Protein AF-A0A6B0WCU2-F1 (afdb_monomer)

Foldseek 3Di:
DDDDDDDDDDDDDDDDDDDDDPDPDDPPDPPPDDPDQQDPDQVQLVVQVLVLVVPQPQWADWDDDPQKTWTWHDPVVRDIKIKIKGFPDWDWDQADDPPGWIKIKTFIWIDINNHTWDWDQDPVGIDIPPDVSCVVSLHDRTMWMWTQDPVVSHTHTD

Secondary structure (DSSP, 8-state):
--------------------------------SPPPPPPSSHHHHHHHHHHHHHTSTT-EEEEEETTEEEEEEE-SSS-EEEEEEEEEEEEEEEPSSTTPPEEEEEEEEEEETTEEPPEEEETTEEEE---HHHHHTT--SSEEEEEEETTTTEEEE-

Mean predicted aligned error: 12.27 Å

Structure (mmCIF, N/CA/C/O backbone):
data_AF-A0A6B0WCU2-F1
#
_entry.id   AF-A0A6B0WCU2-F1
#
loop_
_atom_site.group_PDB
_atom_site.id
_atom_site.type_symbol
_atom_site.label_atom_id
_atom_site.label_alt_id
_atom_site.label_comp_id
_atom_site.label_asym_id
_atom_site.label_entity_id
_atom_site.label_seq_id
_atom_site.pdbx_PDB_ins_code
_atom_site.Cartn_x
_atom_site.Cartn_y
_atom_site.Cartn_z
_atom_site.occupancy
_atom_site.B_iso_or_equiv
_atom_site.auth_seq_id
_atom_site.auth_comp_id
_atom_site.auth_asym_id
_atom_site.auth_atom_id
_atom_site.pdbx_PDB_model_num
ATOM 1 N N . MET A 1 1 ? -25.484 -73.727 -17.389 1.00 44.22 1 MET A N 1
ATOM 2 C CA . MET A 1 1 ? -24.916 -75.083 -17.555 1.00 44.22 1 MET A CA 1
ATOM 3 C C . MET A 1 1 ? -24.835 -75.372 -19.043 1.00 44.22 1 MET A C 1
ATOM 5 O O . MET A 1 1 ? -25.876 -75.302 -19.674 1.00 44.22 1 MET A O 1
ATOM 9 N N . THR A 1 2 ? -23.629 -75.562 -19.588 1.00 40.97 2 THR A N 1
ATOM 10 C CA . THR A 1 2 ? -23.251 -76.575 -20.602 1.00 40.97 2 THR A CA 1
ATOM 11 C C . THR A 1 2 ? -21.871 -76.219 -21.156 1.00 40.97 2 THR A C 1
ATOM 13 O O . THR A 1 2 ? -21.586 -75.078 -21.507 1.00 40.97 2 THR A O 1
ATOM 16 N N . ARG A 1 3 ? -21.000 -77.222 -21.117 1.00 38.62 3 ARG A N 1
ATOM 17 C CA . ARG A 1 3 ? -19.581 -77.230 -21.463 1.00 38.62 3 ARG A CA 1
ATOM 18 C C . ARG A 1 3 ? -19.403 -77.746 -22.900 1.00 38.62 3 ARG A C 1
ATOM 20 O O . ARG A 1 3 ? -20.090 -78.693 -23.248 1.00 38.62 3 ARG A O 1
ATOM 27 N N . ILE A 1 4 ? -18.384 -77.203 -23.583 1.00 42.41 4 ILE A N 1
ATOM 28 C CA . ILE A 1 4 ? -17.425 -77.866 -24.503 1.00 42.41 4 ILE A CA 1
ATOM 29 C C . ILE A 1 4 ? -17.984 -78.431 -25.833 1.00 42.41 4 ILE A C 1
ATOM 31 O O . ILE A 1 4 ? -18.955 -79.171 -25.834 1.00 42.41 4 ILE A O 1
ATOM 35 N N . VAL A 1 5 ? -17.341 -78.093 -26.966 1.00 41.31 5 VAL A N 1
ATOM 36 C CA . VAL A 1 5 ? -16.533 -78.976 -27.856 1.00 41.31 5 VAL A CA 1
ATOM 37 C C . VAL A 1 5 ? -16.062 -78.164 -29.086 1.00 41.31 5 VAL A C 1
ATOM 39 O O . VAL A 1 5 ? -16.855 -77.721 -29.906 1.00 41.31 5 VAL A O 1
ATOM 42 N N . GLU A 1 6 ? -14.748 -77.926 -29.134 1.00 44.12 6 GLU A N 1
ATOM 43 C CA . GLU A 1 6 ? -13.808 -78.142 -30.254 1.00 44.12 6 GLU A CA 1
ATOM 44 C C . GLU A 1 6 ? -14.312 -78.193 -31.718 1.00 44.12 6 GLU A C 1
ATOM 46 O O . GLU A 1 6 ? -15.105 -79.056 -32.079 1.00 44.12 6 GLU A O 1
ATOM 51 N N . ALA A 1 7 ? -13.693 -77.399 -32.606 1.00 40.75 7 ALA A N 1
ATOM 52 C CA . ALA A 1 7 ? -13.349 -77.849 -33.963 1.00 40.75 7 ALA A CA 1
ATOM 53 C C . ALA A 1 7 ? -12.261 -76.970 -34.607 1.00 40.75 7 ALA A C 1
ATOM 55 O O . ALA A 1 7 ? -12.450 -75.807 -34.957 1.00 40.75 7 ALA A O 1
ATOM 56 N N . SER A 1 8 ? -11.107 -77.592 -34.779 1.00 45.59 8 SER A N 1
ATOM 57 C CA . SER A 1 8 ? -9.893 -77.151 -35.455 1.00 45.59 8 SER A CA 1
ATOM 58 C C . SER A 1 8 ? -10.098 -76.909 -36.958 1.00 45.59 8 SER A C 1
ATOM 60 O O . SER A 1 8 ? -10.630 -77.784 -37.638 1.00 45.59 8 SER A O 1
ATOM 62 N N . ARG A 1 9 ? -9.507 -75.850 -37.537 1.00 45.53 9 ARG A N 1
ATOM 63 C CA . ARG A 1 9 ? -8.703 -76.024 -38.766 1.00 45.53 9 ARG A CA 1
ATOM 64 C C . ARG A 1 9 ? -7.768 -74.861 -39.088 1.00 45.53 9 ARG A C 1
ATOM 66 O O . ARG A 1 9 ? -8.163 -73.759 -39.440 1.00 45.53 9 ARG A O 1
ATOM 73 N N . SER A 1 10 ? -6.497 -75.228 -39.029 1.00 45.50 10 SER A N 1
ATOM 74 C CA . SER A 1 10 ? -5.313 -74.575 -39.563 1.00 45.50 10 SER A CA 1
ATOM 75 C C . SER A 1 10 ? -5.453 -74.160 -41.034 1.00 45.50 10 SER A C 1
ATOM 77 O O . SER A 1 10 ? -5.768 -75.003 -41.875 1.00 45.50 10 SER A O 1
ATOM 79 N N . ARG A 1 11 ? -5.115 -72.901 -41.344 1.00 48.03 11 ARG A N 1
ATOM 80 C CA . ARG A 1 11 ? -4.349 -72.509 -42.541 1.00 48.03 11 ARG A CA 1
ATOM 81 C C . ARG A 1 11 ? -3.436 -71.340 -42.170 1.00 48.03 11 ARG A C 1
ATOM 83 O O . ARG A 1 11 ? -3.874 -70.201 -42.087 1.00 48.03 11 ARG A O 1
ATOM 90 N N . ARG A 1 12 ? -2.161 -71.642 -41.924 1.00 49.09 12 ARG A N 1
ATOM 91 C CA . ARG A 1 12 ? -1.073 -70.668 -42.074 1.00 49.09 12 ARG A CA 1
ATOM 92 C C . ARG A 1 12 ? -0.790 -70.537 -43.562 1.00 49.09 12 ARG A C 1
ATOM 94 O O . ARG A 1 12 ? -0.571 -71.578 -44.172 1.00 49.09 12 ARG A O 1
ATOM 101 N N . LEU A 1 13 ? -0.733 -69.325 -44.108 1.00 45.94 13 LEU A N 1
ATOM 102 C CA . LEU A 1 13 ? 0.189 -68.988 -45.199 1.00 45.94 13 LEU A CA 1
ATOM 103 C C . LEU A 1 13 ? 0.107 -67.499 -45.545 1.00 45.94 13 LEU A C 1
ATOM 105 O O . LEU A 1 13 ? -0.863 -67.083 -46.164 1.00 45.94 13 LEU A O 1
ATOM 109 N N . GLY A 1 14 ? 1.172 -66.782 -45.168 1.00 37.09 14 GLY A N 1
ATOM 110 C CA . GLY A 1 14 ? 1.613 -65.507 -45.744 1.00 37.09 14 GLY A CA 1
ATOM 111 C C . GLY A 1 14 ? 0.669 -64.318 -45.554 1.00 37.09 14 GLY A C 1
ATOM 112 O O . GLY A 1 14 ? -0.521 -64.456 -45.342 1.00 37.09 14 GLY A O 1
ATOM 113 N N . ASP A 1 15 ? 1.102 -63.080 -45.604 1.00 43.34 15 ASP A N 1
ATOM 114 C CA . ASP A 1 15 ? 2.416 -62.487 -45.735 1.00 43.34 15 ASP A CA 1
ATOM 115 C C . ASP A 1 15 ? 2.166 -61.020 -45.343 1.00 43.34 15 ASP A C 1
ATOM 117 O O . ASP A 1 15 ? 1.108 -60.474 -45.655 1.00 43.34 15 ASP A O 1
ATOM 121 N N . LEU A 1 16 ? 3.081 -60.443 -44.570 1.00 49.78 16 LEU A N 1
ATOM 122 C CA . LEU A 1 16 ? 3.367 -59.008 -44.487 1.00 49.78 16 LEU A CA 1
ATOM 123 C C . LEU A 1 16 ? 2.239 -57.997 -44.804 1.00 49.78 16 LEU A C 1
ATOM 125 O O . LEU A 1 16 ? 2.009 -57.638 -45.953 1.00 49.78 16 LEU A O 1
ATOM 129 N N . LEU A 1 17 ? 1.718 -57.345 -43.759 1.00 47.69 17 LEU A N 1
ATOM 130 C CA . LEU A 1 17 ? 1.561 -55.888 -43.803 1.00 47.69 17 LEU A CA 1
ATOM 131 C C . LEU A 1 17 ? 1.674 -55.299 -42.390 1.00 47.69 17 LEU A C 1
ATOM 133 O O . LEU A 1 17 ? 0.740 -55.324 -41.593 1.00 47.69 17 LEU A O 1
ATOM 137 N N . HIS A 1 18 ? 2.861 -54.780 -42.080 1.00 45.44 18 HIS A N 1
ATOM 138 C CA . HIS A 1 18 ? 3.000 -53.717 -41.093 1.00 45.44 18 HIS A CA 1
ATOM 139 C C . HIS A 1 18 ? 2.431 -52.450 -41.724 1.00 45.44 18 HIS A C 1
ATOM 141 O O . HIS A 1 18 ? 2.970 -52.010 -42.732 1.00 45.44 18 HIS A O 1
ATOM 147 N N . LEU A 1 19 ? 1.430 -51.817 -41.118 1.00 42.59 19 LEU A N 1
ATOM 148 C CA . LEU A 1 19 ? 1.343 -50.363 -41.182 1.00 42.59 19 LEU A CA 1
ATOM 149 C C . LEU A 1 19 ? 0.834 -49.843 -39.841 1.00 42.59 19 LEU A C 1
ATOM 151 O O . LEU A 1 19 ? -0.233 -50.217 -39.358 1.00 42.59 19 LEU A O 1
ATOM 155 N N . ALA A 1 20 ? 1.701 -49.053 -39.220 1.00 49.62 20 ALA A N 1
ATOM 156 C CA . ALA A 1 20 ? 1.589 -48.556 -37.869 1.00 49.62 20 ALA A CA 1
ATOM 157 C C . ALA A 1 20 ? 0.440 -47.554 -37.716 1.00 49.62 20 ALA A C 1
ATOM 159 O O . ALA A 1 20 ? 0.190 -46.705 -38.571 1.00 49.62 20 ALA A O 1
ATOM 160 N N . LEU A 1 21 ? -0.212 -47.657 -36.564 1.00 44.44 21 LEU A N 1
ATOM 161 C CA . LEU A 1 21 ? -1.138 -46.693 -35.999 1.00 44.44 21 LEU A CA 1
ATOM 162 C C . LEU A 1 21 ? -0.384 -45.372 -35.746 1.00 44.44 21 LEU A C 1
ATOM 164 O O . LEU A 1 21 ? 0.377 -45.272 -34.786 1.00 44.44 21 LEU A O 1
ATOM 168 N N . VAL A 1 22 ? -0.565 -44.359 -36.596 1.00 51.62 22 VAL A N 1
ATOM 169 C CA . VAL A 1 22 ? -0.061 -43.003 -36.316 1.00 51.62 22 VAL A CA 1
ATOM 170 C C . VAL A 1 22 ? -1.084 -42.299 -35.428 1.00 51.62 22 VAL A C 1
ATOM 172 O O . VAL A 1 22 ? -2.012 -41.649 -35.902 1.00 51.62 22 VAL A O 1
ATOM 175 N N . GLY A 1 23 ? -0.942 -42.491 -34.118 1.00 52.00 23 GLY A N 1
ATOM 176 C CA . GLY A 1 23 ? -1.608 -41.669 -33.115 1.00 52.00 23 GLY A CA 1
ATOM 177 C C . GLY A 1 23 ? -0.915 -40.312 -33.030 1.00 52.00 23 GLY A C 1
ATOM 178 O O . GLY A 1 23 ? 0.240 -40.232 -32.619 1.00 52.00 23 GLY A O 1
ATOM 179 N N . ALA A 1 24 ? -1.606 -39.244 -33.422 1.00 54.12 24 ALA A N 1
ATOM 180 C CA . ALA A 1 24 ? -1.169 -37.882 -33.150 1.00 54.12 24 ALA A CA 1
ATOM 181 C C . ALA A 1 24 ? -1.407 -37.574 -31.662 1.00 54.12 24 ALA A C 1
ATOM 183 O O . ALA A 1 24 ? -2.506 -37.201 -31.260 1.00 54.12 24 ALA A O 1
ATOM 184 N N . LEU A 1 25 ? -0.382 -37.774 -30.833 1.00 50.72 25 LEU A N 1
ATOM 185 C CA . LEU A 1 25 ? -0.331 -37.221 -29.483 1.00 50.72 25 LEU A CA 1
ATOM 186 C C . LEU A 1 25 ? 0.048 -35.742 -29.605 1.00 50.72 25 LEU A C 1
ATOM 188 O O . LEU A 1 25 ? 1.163 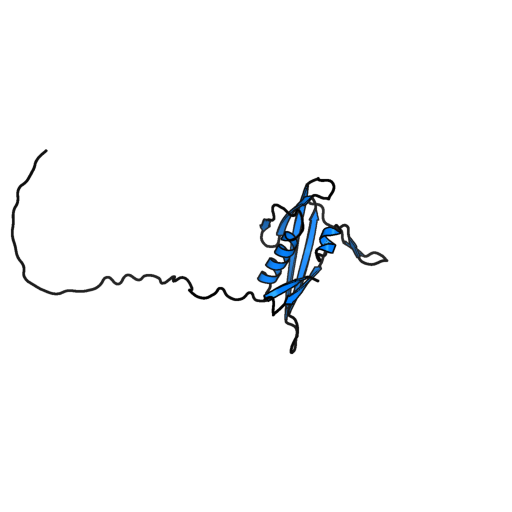-35.415 -30.008 1.00 50.72 25 LEU A O 1
ATOM 192 N N . ALA A 1 26 ? -0.889 -34.850 -29.285 1.00 56.22 26 ALA A N 1
ATOM 193 C CA . ALA A 1 26 ? -0.586 -33.445 -29.056 1.00 56.22 26 ALA A CA 1
ATOM 194 C C . ALA A 1 26 ? 0.405 -33.355 -27.885 1.00 56.22 26 ALA A C 1
ATOM 196 O O . ALA A 1 26 ? 0.078 -33.704 -26.751 1.00 56.22 26 ALA A O 1
ATOM 197 N N . ALA A 1 27 ? 1.635 -32.939 -28.175 1.00 52.19 27 ALA A N 1
ATOM 198 C CA . ALA A 1 27 ? 2.672 -32.724 -27.180 1.00 52.19 27 ALA A CA 1
ATOM 199 C C . ALA A 1 27 ? 2.393 -31.427 -26.401 1.00 52.19 27 ALA A C 1
ATOM 201 O O . ALA A 1 27 ? 2.994 -30.393 -26.665 1.00 52.19 27 ALA A O 1
ATOM 202 N N . CYS A 1 28 ? 1.494 -31.480 -25.418 1.00 53.66 28 CYS A N 1
ATOM 203 C CA . CYS A 1 28 ? 1.590 -30.611 -24.245 1.00 53.66 28 CYS A CA 1
ATOM 204 C C . CYS A 1 28 ? 2.567 -31.283 -23.275 1.00 53.66 28 CYS A C 1
ATOM 206 O O . CYS A 1 28 ? 2.162 -31.933 -22.314 1.00 53.66 28 CYS A O 1
ATOM 208 N N . GLY A 1 29 ? 3.860 -31.2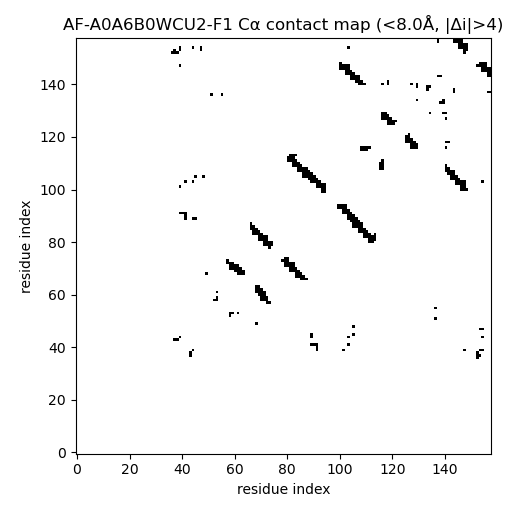25 -23.598 1.00 55.75 29 GLY A N 1
ATOM 209 C CA . GLY A 1 29 ? 4.897 -31.575 -22.634 1.00 55.75 29 GLY A CA 1
ATOM 210 C C . GLY A 1 29 ? 4.955 -30.496 -21.547 1.00 55.75 29 GLY A C 1
ATOM 211 O O . GLY A 1 29 ? 4.760 -29.323 -21.873 1.00 55.75 29 GLY A O 1
ATOM 212 N N . PRO A 1 30 ? 5.195 -30.852 -20.274 1.00 58.91 30 PRO A N 1
ATOM 213 C CA . PRO A 1 30 ? 5.532 -29.856 -19.267 1.00 58.91 30 PRO A CA 1
ATOM 214 C C . PRO A 1 30 ? 6.799 -29.124 -19.726 1.00 58.91 30 PRO A C 1
ATOM 216 O O . PRO A 1 30 ? 7.766 -29.757 -20.150 1.00 58.91 30 PRO A O 1
ATOM 219 N N . SER A 1 31 ? 6.780 -27.793 -19.700 1.00 61.97 31 SER A N 1
ATOM 220 C CA . SER A 1 31 ? 7.990 -26.996 -19.889 1.00 61.97 31 SER A CA 1
ATOM 221 C C . SER A 1 31 ? 8.946 -27.308 -18.734 1.00 61.97 31 SER A C 1
ATOM 223 O O . SER A 1 31 ? 8.800 -26.758 -17.651 1.00 61.97 31 SER A O 1
ATOM 225 N N . ASP A 1 32 ? 9.900 -28.213 -18.960 1.00 69.38 32 ASP A N 1
ATOM 226 C CA . ASP A 1 32 ? 10.935 -28.680 -18.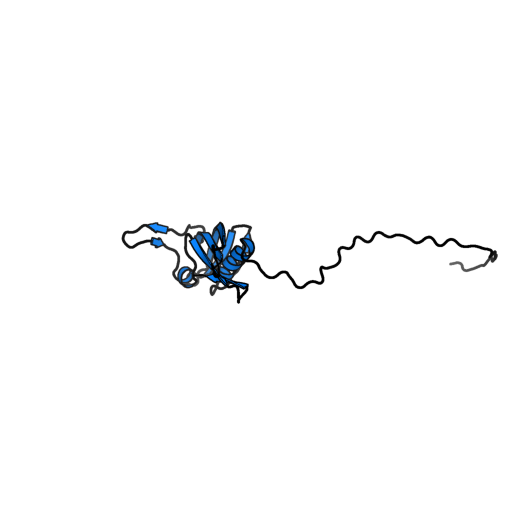014 1.00 69.38 32 ASP A CA 1
ATOM 227 C C . ASP A 1 32 ? 12.040 -27.617 -17.768 1.00 69.38 32 ASP A C 1
ATOM 229 O O . ASP A 1 32 ? 13.209 -27.927 -17.547 1.00 69.38 32 ASP A O 1
ATOM 233 N N . GLY A 1 33 ? 11.690 -26.333 -17.884 1.00 69.50 33 GLY A N 1
ATOM 234 C CA . GLY A 1 33 ? 12.580 -25.207 -17.609 1.00 69.50 33 GLY A CA 1
ATOM 235 C C . GLY A 1 33 ? 12.378 -24.680 -16.186 1.00 69.50 33 GLY A C 1
ATOM 236 O O . GLY A 1 33 ? 11.286 -24.835 -15.634 1.00 69.50 33 GLY A O 1
ATOM 237 N N . PRO A 1 34 ? 13.395 -24.037 -15.580 1.00 70.62 34 PRO A N 1
ATOM 238 C CA . PRO A 1 34 ? 13.165 -23.256 -14.372 1.00 70.62 34 PRO A CA 1
ATOM 239 C C . PRO A 1 34 ? 12.071 -22.208 -14.647 1.00 70.62 34 PRO A C 1
ATOM 241 O O . PRO A 1 34 ? 11.973 -21.721 -15.781 1.00 70.62 34 PRO A O 1
ATOM 244 N N . PRO A 1 35 ? 11.227 -21.876 -13.652 1.00 73.06 35 PRO A N 1
ATOM 245 C CA . PRO A 1 35 ? 10.252 -20.806 -13.813 1.00 73.06 35 PRO A CA 1
ATOM 246 C C . PRO A 1 35 ? 10.976 -19.518 -14.239 1.00 73.06 35 PRO A C 1
ATOM 248 O O . PRO A 1 35 ? 12.111 -19.300 -13.806 1.00 73.06 35 PRO A O 1
ATOM 251 N N . PRO A 1 36 ? 10.365 -18.691 -15.106 1.00 76.69 36 PRO A N 1
ATOM 252 C CA . PRO A 1 36 ? 10.963 -17.420 -15.493 1.00 76.69 36 PRO A CA 1
ATOM 253 C C . PRO A 1 36 ? 11.228 -16.567 -14.248 1.00 76.69 36 PRO A C 1
ATOM 255 O O . PRO A 1 36 ? 10.427 -16.569 -13.311 1.00 76.69 36 PRO A O 1
ATOM 258 N N . GLU A 1 37 ? 12.355 -15.856 -14.242 1.00 81.88 37 GLU A N 1
ATOM 259 C CA . GLU A 1 37 ? 12.667 -14.902 -13.178 1.00 81.88 37 GLU A CA 1
ATOM 260 C C . GLU A 1 37 ? 11.611 -13.784 -13.160 1.00 81.88 37 GLU A C 1
ATOM 262 O O . GLU A 1 37 ? 11.134 -13.374 -14.228 1.00 81.88 37 GLU A O 1
ATOM 267 N N . PRO A 1 38 ? 11.196 -13.312 -11.972 1.00 85.88 38 PRO A N 1
ATOM 268 C CA . PRO A 1 38 ? 10.228 -12.231 -11.879 1.00 85.88 38 PRO A CA 1
ATOM 269 C C . PRO A 1 38 ? 10.815 -10.958 -12.495 1.00 85.88 38 PRO A C 1
ATOM 271 O O . PRO A 1 38 ? 11.962 -10.598 -12.244 1.00 85.88 38 PRO A O 1
ATOM 274 N N . GLN A 1 39 ? 10.017 -10.288 -13.322 1.00 91.38 39 GLN A N 1
ATOM 275 C CA . GLN A 1 39 ? 10.395 -9.045 -13.990 1.00 91.38 39 GLN A CA 1
ATOM 276 C C . GLN A 1 39 ? 9.732 -7.857 -13.282 1.00 91.38 39 GLN A C 1
ATOM 278 O O . GLN A 1 39 ? 8.638 -8.020 -12.739 1.00 91.38 39 GLN A O 1
ATOM 283 N N . PRO A 1 40 ? 10.338 -6.658 -13.289 1.00 94.12 40 PRO A N 1
ATOM 284 C CA . PRO A 1 40 ? 9.680 -5.457 -12.793 1.00 94.12 40 PRO A CA 1
ATOM 285 C C . PRO A 1 40 ? 8.602 -5.014 -13.784 1.00 94.12 40 PRO A C 1
ATOM 287 O O . PRO A 1 40 ? 8.854 -4.242 -14.708 1.00 94.12 40 PRO A O 1
ATOM 290 N N . ASP A 1 41 ? 7.394 -5.528 -13.603 1.00 95.50 41 ASP A N 1
ATOM 291 C CA . ASP A 1 41 ? 6.221 -5.221 -14.407 1.00 95.50 41 ASP A CA 1
ATOM 292 C C . ASP A 1 41 ? 5.011 -4.949 -13.502 1.00 95.50 41 ASP A C 1
ATOM 294 O O . ASP A 1 41 ? 5.095 -4.974 -12.272 1.00 95.50 41 ASP A O 1
ATOM 298 N N . VAL A 1 42 ? 3.877 -4.606 -14.114 1.00 96.44 42 VAL A N 1
ATOM 299 C CA . VAL A 1 42 ? 2.664 -4.239 -13.371 1.00 96.44 42 VAL A CA 1
ATOM 300 C C . VAL A 1 42 ? 2.096 -5.402 -12.557 1.00 96.44 42 VAL A C 1
A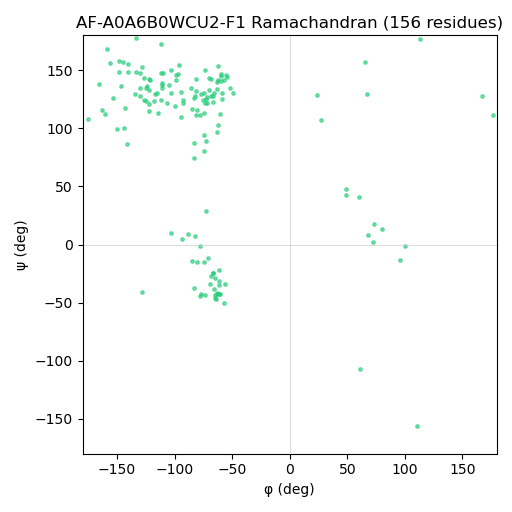TOM 302 O O . VAL A 1 42 ? 1.491 -5.163 -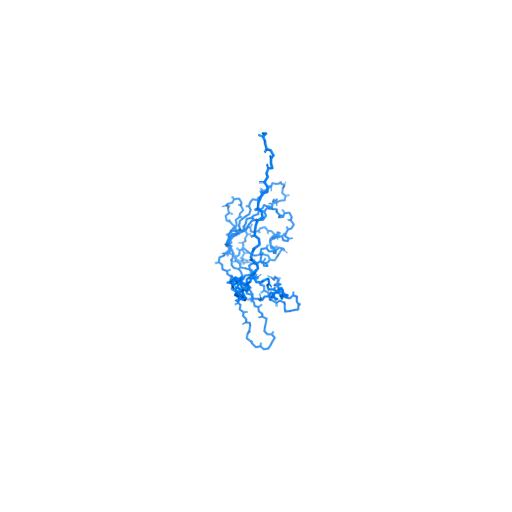11.512 1.00 96.44 42 VAL A O 1
ATOM 305 N N . ASP A 1 43 ? 2.296 -6.646 -12.994 1.00 95.38 43 ASP A N 1
ATOM 306 C CA . ASP A 1 43 ? 1.765 -7.823 -12.311 1.00 95.38 43 ASP A CA 1
ATOM 307 C C . ASP A 1 43 ? 2.603 -8.141 -11.071 1.00 95.38 43 ASP A C 1
ATOM 309 O O . ASP A 1 43 ? 2.047 -8.378 -9.993 1.00 95.38 43 ASP A O 1
ATOM 313 N N . THR A 1 44 ? 3.933 -8.060 -11.172 1.00 95.88 44 THR A N 1
ATOM 314 C CA . THR A 1 44 ? 4.807 -8.223 -10.001 1.00 95.88 44 THR A CA 1
ATOM 315 C C . THR A 1 44 ? 4.684 -7.054 -9.026 1.00 95.88 44 THR A C 1
ATOM 317 O O . THR A 1 44 ? 4.728 -7.278 -7.813 1.00 95.88 44 THR A O 1
ATOM 320 N N . LEU A 1 45 ? 4.457 -5.828 -9.515 1.00 97.31 45 LEU A N 1
ATOM 321 C CA . LEU A 1 45 ? 4.192 -4.660 -8.667 1.00 97.31 45 LEU A CA 1
ATOM 322 C C . LEU A 1 45 ? 2.889 -4.836 -7.882 1.00 97.31 45 LEU A C 1
ATOM 324 O O . LEU A 1 45 ? 2.865 -4.639 -6.666 1.00 97.31 45 LEU A O 1
ATOM 328 N N . ARG A 1 46 ? 1.815 -5.268 -8.556 1.00 97.62 46 ARG A N 1
ATOM 329 C CA . ARG A 1 46 ? 0.533 -5.589 -7.913 1.00 97.62 46 ARG A CA 1
ATOM 330 C C . ARG A 1 46 ? 0.705 -6.654 -6.839 1.00 97.62 46 ARG A C 1
ATOM 332 O O . ARG A 1 46 ? 0.230 -6.475 -5.720 1.00 97.62 46 ARG A O 1
ATOM 339 N N . ALA A 1 47 ? 1.363 -7.759 -7.185 1.00 96.44 47 ALA A N 1
ATOM 340 C CA . ALA A 1 47 ? 1.579 -8.867 -6.266 1.00 96.44 47 ALA A CA 1
ATOM 341 C C . ALA A 1 47 ? 2.380 -8.419 -5.037 1.00 96.44 47 ALA A C 1
ATOM 343 O O . ALA A 1 47 ? 2.012 -8.757 -3.915 1.00 96.44 47 ALA A O 1
ATOM 344 N N . SER A 1 48 ? 3.419 -7.602 -5.230 1.00 96.56 48 SER A N 1
ATOM 345 C CA . SER A 1 48 ? 4.197 -7.053 -4.120 1.00 96.56 48 SER A CA 1
ATOM 346 C C . SER A 1 48 ? 3.384 -6.097 -3.244 1.00 96.56 48 SER A C 1
ATOM 348 O O . SER A 1 48 ? 3.499 -6.158 -2.024 1.00 96.56 48 SER A O 1
ATOM 350 N N . PHE A 1 49 ? 2.516 -5.266 -3.827 1.00 97.31 49 PHE A N 1
ATOM 351 C CA . PHE A 1 49 ? 1.655 -4.365 -3.055 1.00 97.31 49 PHE A CA 1
ATOM 352 C C . PHE A 1 49 ? 0.683 -5.146 -2.167 1.00 97.31 49 PHE A C 1
ATOM 354 O O . PHE A 1 49 ? 0.494 -4.826 -0.996 1.00 97.31 49 PHE A O 1
ATOM 361 N N . ILE A 1 50 ? 0.101 -6.218 -2.707 1.00 96.94 50 ILE A N 1
ATOM 362 C CA . ILE A 1 50 ? -0.769 -7.120 -1.947 1.00 96.94 50 ILE A CA 1
ATOM 363 C C . ILE A 1 50 ? 0.025 -7.828 -0.844 1.00 96.94 50 ILE A C 1
ATOM 365 O O . ILE A 1 50 ? -0.444 -7.887 0.290 1.00 96.94 50 ILE A O 1
ATOM 369 N N . ALA A 1 51 ? 1.238 -8.302 -1.141 1.00 95.62 51 ALA A N 1
ATOM 370 C CA . ALA A 1 51 ? 2.118 -8.914 -0.147 1.00 95.62 51 ALA A CA 1
ATOM 371 C C . ALA A 1 51 ? 2.504 -7.930 0.972 1.00 95.62 51 ALA A C 1
ATOM 373 O O . ALA A 1 51 ? 2.596 -8.327 2.131 1.00 95.62 51 ALA A O 1
ATOM 374 N N . GLN A 1 52 ? 2.663 -6.639 0.658 1.00 95.38 52 GLN A N 1
ATOM 375 C CA . GLN A 1 52 ? 2.898 -5.597 1.658 1.00 95.38 52 GLN A CA 1
ATOM 376 C C . GLN A 1 52 ? 1.716 -5.492 2.629 1.00 95.38 52 GLN A C 1
ATOM 378 O O . GLN A 1 52 ? 1.929 -5.429 3.837 1.00 95.38 52 GLN A O 1
ATOM 383 N N . ILE A 1 53 ? 0.477 -5.548 2.126 1.00 96.25 53 ILE A N 1
ATOM 384 C CA . ILE A 1 53 ? -0.737 -5.577 2.959 1.00 96.25 53 ILE A CA 1
ATOM 385 C C . ILE A 1 53 ? -0.793 -6.862 3.793 1.00 96.25 53 ILE A C 1
ATOM 387 O O . ILE A 1 53 ? -1.060 -6.803 4.991 1.00 96.25 53 ILE A O 1
ATOM 391 N N . GLU A 1 54 ? -0.525 -8.015 3.181 1.00 96.06 54 GLU A N 1
ATOM 392 C CA . GLU A 1 54 ? -0.527 -9.319 3.855 1.00 96.06 54 GLU A CA 1
ATOM 393 C C . GLU A 1 54 ? 0.511 -9.398 4.984 1.00 96.06 54 GLU A C 1
ATOM 395 O O . GLU A 1 54 ? 0.282 -10.062 5.992 1.00 96.06 54 GLU A O 1
ATOM 400 N N . SER A 1 55 ? 1.634 -8.688 4.841 1.00 94.69 55 SER A N 1
ATOM 401 C CA . SER A 1 55 ? 2.707 -8.657 5.839 1.00 94.69 55 SER A CA 1
ATOM 402 C C . SER A 1 55 ? 2.349 -7.901 7.124 1.00 94.69 55 SER A C 1
ATOM 404 O O . SER A 1 55 ? 3.082 -7.986 8.111 1.00 94.69 55 SER A O 1
ATOM 406 N N . ILE A 1 56 ? 1.239 -7.156 7.131 1.00 94.38 56 ILE A N 1
ATOM 407 C CA . ILE A 1 56 ? 0.818 -6.364 8.284 1.00 94.38 56 ILE A CA 1
ATOM 408 C C . ILE A 1 56 ? 0.261 -7.279 9.373 1.00 94.38 56 ILE A C 1
ATOM 410 O O . ILE A 1 56 ? -0.658 -8.070 9.153 1.00 94.38 56 ILE A O 1
ATOM 414 N N . ASP A 1 57 ? 0.750 -7.085 10.597 1.00 93.31 57 ASP A N 1
ATOM 415 C CA . ASP A 1 57 ? 0.268 -7.814 11.765 1.00 93.31 57 ASP A CA 1
ATOM 416 C C . ASP A 1 57 ? -1.260 -7.741 11.915 1.00 93.31 57 ASP A C 1
ATOM 418 O O . ASP A 1 57 ? -1.880 -6.668 11.861 1.00 93.31 57 ASP A O 1
ATOM 422 N N . LEU A 1 58 ? -1.840 -8.911 12.205 1.00 93.19 58 LEU A N 1
ATOM 423 C CA . LEU A 1 58 ? -3.270 -9.143 12.432 1.00 93.19 58 LEU A CA 1
ATOM 424 C C . LEU A 1 58 ? -4.166 -8.972 11.196 1.00 93.19 58 LEU A C 1
ATOM 426 O O . LEU A 1 58 ? -5.388 -9.027 11.344 1.00 93.19 58 LEU A O 1
ATOM 430 N N . VAL A 1 59 ? -3.599 -8.796 9.999 1.00 95.56 59 VAL A N 1
ATOM 431 C CA . VAL A 1 59 ? -4.362 -8.956 8.756 1.00 95.56 59 VAL A CA 1
ATOM 432 C C . VAL A 1 59 ? -4.789 -10.416 8.617 1.00 95.56 59 VAL A C 1
ATOM 434 O O . VAL A 1 59 ? -3.993 -11.342 8.768 1.00 95.56 59 VAL A O 1
ATOM 437 N N . ALA A 1 60 ? -6.074 -10.626 8.348 1.00 96.19 60 ALA A N 1
ATOM 438 C CA . ALA A 1 60 ? -6.670 -11.940 8.174 1.00 96.19 60 ALA A CA 1
ATOM 439 C C . ALA A 1 60 ? -7.701 -11.927 7.042 1.00 96.19 60 ALA A C 1
ATOM 441 O O . ALA A 1 60 ? -8.287 -10.892 6.728 1.00 96.19 60 ALA A O 1
ATOM 442 N N . GLY A 1 61 ? -7.940 -13.099 6.444 1.00 96.12 61 GLY A N 1
ATOM 443 C CA . GLY A 1 61 ? -8.956 -13.258 5.400 1.00 96.12 61 GLY A CA 1
ATOM 444 C C . GLY A 1 61 ? -8.699 -12.378 4.178 1.00 96.12 61 GLY A C 1
ATOM 445 O O . GLY A 1 61 ? -9.634 -11.768 3.672 1.00 96.12 61 GLY A O 1
ATOM 446 N N . LEU A 1 62 ? -7.435 -12.262 3.756 1.00 97.62 62 LEU A N 1
ATOM 447 C CA . LEU A 1 62 ? -7.082 -11.483 2.578 1.00 97.62 62 LEU A CA 1
ATOM 448 C C . LEU A 1 62 ? -7.654 -12.148 1.322 1.00 97.62 62 LEU A C 1
ATOM 450 O O . LEU A 1 62 ? -7.365 -13.305 1.020 1.00 97.62 62 LEU A O 1
ATOM 454 N N . GLU A 1 63 ? -8.461 -11.392 0.591 1.00 97.81 63 GLU A N 1
ATOM 455 C CA . GLU A 1 63 ? -9.092 -11.786 -0.661 1.00 97.81 63 GLU A CA 1
ATOM 456 C C . GLU A 1 63 ? -8.777 -10.753 -1.740 1.00 97.81 63 GLU A C 1
ATOM 458 O O . GLU A 1 63 ? -8.736 -9.547 -1.483 1.00 97.81 63 GLU A O 1
ATOM 463 N N . THR A 1 64 ? -8.589 -11.224 -2.970 1.00 97.31 64 THR A N 1
ATOM 464 C CA . THR A 1 64 ? -8.317 -10.377 -4.131 1.00 97.31 64 THR A CA 1
ATOM 465 C C . THR A 1 64 ? -9.352 -10.630 -5.220 1.00 97.31 64 THR A C 1
ATOM 467 O O . THR A 1 64 ? -9.728 -11.768 -5.502 1.00 97.31 64 THR A O 1
ATOM 470 N N . ASP A 1 65 ? -9.837 -9.550 -5.825 1.00 95.62 65 ASP A N 1
ATOM 471 C CA . ASP A 1 65 ? -10.835 -9.561 -6.894 1.00 95.62 65 ASP A CA 1
ATOM 472 C C . ASP A 1 65 ? -10.470 -8.479 -7.918 1.00 95.62 65 ASP A C 1
ATOM 474 O O . ASP A 1 65 ? -10.869 -7.317 -7.813 1.00 95.62 65 ASP A O 1
ATOM 478 N N . GLY A 1 66 ? -9.612 -8.851 -8.872 1.00 93.38 66 GLY A N 1
ATOM 479 C CA . GLY A 1 66 ? -9.049 -7.934 -9.863 1.00 93.38 66 GLY A CA 1
ATOM 480 C C . GLY A 1 66 ? -8.228 -6.811 -9.221 1.00 93.38 66 GLY A C 1
ATOM 481 O O . GLY A 1 66 ? -7.115 -7.030 -8.743 1.00 93.38 66 GLY A O 1
ATOM 482 N N . ASP A 1 67 ? -8.785 -5.601 -9.235 1.00 96.12 67 ASP A N 1
ATOM 483 C CA . ASP A 1 67 ? -8.183 -4.390 -8.667 1.00 96.12 67 ASP A CA 1
ATOM 484 C C . ASP A 1 67 ? -8.619 -4.110 -7.223 1.00 96.12 67 ASP A C 1
ATOM 486 O O . ASP A 1 67 ? -8.266 -3.075 -6.662 1.00 96.12 67 ASP A O 1
ATOM 490 N N . GLU A 1 68 ? -9.395 -4.997 -6.602 1.00 97.75 68 GLU A N 1
ATOM 491 C CA . GLU A 1 68 ? -9.834 -4.841 -5.219 1.00 97.75 68 GLU A CA 1
ATOM 492 C C . GLU A 1 68 ? -9.170 -5.872 -4.299 1.00 97.75 68 GLU A C 1
ATOM 494 O O . GLU A 1 68 ? -9.117 -7.063 -4.606 1.00 97.75 68 GLU A O 1
ATOM 499 N N . VAL A 1 69 ? -8.690 -5.405 -3.148 1.00 98.25 69 VAL A N 1
ATOM 500 C CA . VAL A 1 69 ? -8.179 -6.221 -2.042 1.00 98.25 69 VAL A CA 1
ATOM 501 C C . VAL A 1 69 ? -9.103 -6.019 -0.850 1.00 98.25 69 VAL A C 1
ATOM 503 O O . VAL A 1 69 ? -9.413 -4.880 -0.487 1.00 98.25 69 VAL A O 1
ATOM 506 N N . ARG A 1 70 ? -9.550 -7.110 -0.234 1.00 98.44 70 ARG A N 1
ATOM 507 C CA . ARG A 1 70 ? -10.373 -7.100 0.981 1.00 98.44 70 ARG A CA 1
ATOM 508 C C . ARG A 1 70 ? -9.661 -7.879 2.070 1.00 98.44 70 ARG A C 1
ATOM 510 O O . ARG A 1 70 ? -9.036 -8.889 1.777 1.00 98.44 70 ARG A O 1
ATOM 517 N N . PHE A 1 71 ? -9.746 -7.413 3.305 1.00 98.12 71 PHE A N 1
ATOM 518 C CA . PHE A 1 71 ? -9.210 -8.132 4.458 1.00 98.12 71 PHE A CA 1
ATOM 519 C C . PHE A 1 71 ? -9.877 -7.657 5.745 1.00 98.12 71 PHE A C 1
ATOM 521 O O . PHE A 1 71 ? -10.553 -6.629 5.771 1.00 98.12 71 PHE A O 1
ATOM 528 N N . VAL A 1 72 ? -9.662 -8.391 6.830 1.00 97.62 72 VAL A N 1
ATOM 529 C CA . VAL A 1 72 ? -10.068 -7.994 8.177 1.00 97.62 72 VAL A CA 1
ATOM 530 C C . VAL A 1 72 ? -8.829 -7.678 8.997 1.00 97.62 72 VAL A C 1
ATOM 532 O O . VAL A 1 72 ? -7.825 -8.388 8.920 1.00 97.62 72 VAL A O 1
ATOM 535 N N . ARG A 1 73 ? -8.903 -6.612 9.793 1.00 95.56 73 ARG A N 1
ATOM 536 C CA . ARG A 1 73 ? -7.912 -6.321 10.829 1.00 95.56 73 ARG A CA 1
ATOM 537 C C . ARG A 1 73 ? -8.588 -5.642 12.020 1.00 95.56 73 ARG A C 1
ATOM 539 O O . ARG A 1 73 ? -9.343 -4.694 11.803 1.00 95.56 73 ARG A O 1
ATOM 546 N N . PRO A 1 74 ? -8.272 -6.032 13.264 1.00 92.88 74 PRO A N 1
ATOM 547 C CA . PRO A 1 74 ? -8.757 -5.324 14.439 1.00 92.88 74 PRO A CA 1
ATOM 548 C C . PRO A 1 74 ? -8.313 -3.853 14.476 1.00 92.88 74 PRO A C 1
ATOM 550 O O . PRO A 1 74 ? -7.186 -3.521 14.091 1.00 92.88 74 PRO A O 1
ATOM 553 N N . ASP A 1 75 ? -9.157 -2.963 14.996 1.00 84.94 75 ASP A N 1
ATOM 554 C CA . ASP A 1 75 ? -8.858 -1.523 15.141 1.00 84.94 75 ASP A CA 1
ATOM 555 C C . ASP A 1 75 ? -7.949 -1.177 16.340 1.00 84.94 75 ASP A C 1
ATOM 557 O O . ASP A 1 75 ? -7.596 -0.017 16.553 1.00 84.94 75 ASP A O 1
ATOM 561 N N . GLY A 1 76 ? -7.548 -2.183 17.122 1.00 80.12 76 GLY A N 1
ATOM 562 C CA . GLY A 1 76 ? -6.778 -2.036 18.359 1.00 80.12 76 GLY A CA 1
ATOM 563 C C . GLY A 1 76 ? -7.632 -2.009 19.632 1.00 80.12 76 GLY A C 1
ATOM 564 O O . GLY A 1 76 ? -7.089 -2.210 20.717 1.00 80.12 76 GLY A O 1
ATOM 565 N N . SER A 1 77 ? -8.955 -1.841 19.521 1.00 84.62 77 SER A N 1
ATOM 566 C CA . SER A 1 77 ? -9.910 -2.057 20.620 1.00 84.62 77 SER A CA 1
ATOM 567 C C . SER A 1 77 ? -10.338 -3.527 20.754 1.00 84.62 77 SER A C 1
ATOM 569 O O . SER A 1 77 ? -10.866 -3.927 21.792 1.00 84.62 77 SER A O 1
ATOM 571 N N . GLY A 1 78 ? -10.056 -4.336 19.727 1.00 82.00 78 GLY A N 1
ATOM 572 C CA . GLY A 1 78 ? -10.448 -5.743 19.628 1.00 82.00 78 GLY A CA 1
ATOM 573 C C . GLY A 1 78 ? -11.677 -5.973 18.748 1.00 82.00 78 GLY A C 1
ATOM 574 O O . GLY A 1 78 ? -12.064 -7.124 18.564 1.00 82.00 78 GLY A O 1
ATOM 575 N N . GLU A 1 79 ? -12.271 -4.912 18.195 1.00 91.44 79 GLU A N 1
ATOM 576 C CA . GLU A 1 79 ? -13.305 -5.023 17.167 1.00 91.44 79 GLU A CA 1
ATOM 577 C C . GLU A 1 79 ? -12.674 -5.235 15.789 1.00 91.44 79 GLU A C 1
ATOM 579 O O . GLU A 1 79 ? -11.745 -4.522 15.396 1.00 91.44 79 GLU A O 1
ATOM 584 N N . ASP A 1 80 ? -13.198 -6.215 15.055 1.00 95.56 80 ASP A N 1
ATOM 585 C CA . ASP A 1 80 ? -12.809 -6.487 13.677 1.00 95.56 80 ASP A CA 1
ATOM 586 C C . ASP A 1 80 ? -13.318 -5.382 12.745 1.00 95.56 80 ASP A C 1
ATOM 588 O O . ASP A 1 80 ? -14.487 -4.987 12.783 1.00 95.56 80 ASP A O 1
ATOM 592 N N . VAL A 1 81 ? -12.430 -4.902 11.875 1.00 96.69 81 VAL A N 1
ATOM 593 C CA . VAL A 1 81 ? -12.753 -3.929 10.833 1.00 96.69 81 VAL A CA 1
ATOM 594 C C . VAL A 1 81 ? -12.511 -4.554 9.472 1.00 96.69 81 VAL A C 1
ATOM 596 O O . VAL A 1 81 ? -11.432 -5.083 9.204 1.00 96.69 81 VAL A O 1
ATOM 599 N N . GLU A 1 82 ? -13.513 -4.455 8.604 1.00 98.06 82 GLU A N 1
ATOM 600 C CA . GLU A 1 82 ? -13.421 -4.849 7.205 1.00 98.06 82 GLU A CA 1
ATOM 601 C C . GLU A 1 82 ? -12.741 -3.740 6.407 1.00 98.06 82 GLU A C 1
ATOM 603 O O . GLU A 1 82 ? -13.258 -2.628 6.264 1.00 98.06 82 GLU A O 1
ATOM 608 N N . TRP A 1 83 ? -11.578 -4.052 5.863 1.00 98.00 83 TRP A N 1
ATOM 609 C CA . TRP A 1 83 ? -10.815 -3.169 5.005 1.00 98.00 83 TRP A CA 1
ATOM 610 C C . TRP A 1 83 ? -11.040 -3.520 3.547 1.00 98.00 83 TRP A C 1
ATOM 612 O O . TRP A 1 83 ? -11.112 -4.687 3.158 1.00 98.00 83 TRP A O 1
ATOM 622 N N . ARG A 1 84 ? -11.120 -2.479 2.725 1.00 98.19 84 ARG A N 1
ATOM 623 C CA . ARG A 1 84 ? -11.145 -2.594 1.272 1.00 98.19 84 ARG A CA 1
ATOM 624 C C . ARG A 1 84 ? -10.194 -1.579 0.668 1.00 98.19 84 ARG A C 1
ATOM 626 O O . ARG A 1 84 ? -10.296 -0.384 0.956 1.00 98.19 84 ARG A O 1
ATOM 633 N N . VAL A 1 85 ? -9.341 -2.071 -0.217 1.00 98.00 85 VAL A N 1
ATOM 634 C CA . VAL A 1 85 ? -8.384 -1.298 -1.004 1.00 98.00 85 VAL A CA 1
ATOM 635 C C . VAL A 1 85 ? -8.738 -1.476 -2.465 1.00 98.00 85 VAL A C 1
ATOM 637 O O . VAL A 1 85 ? -8.804 -2.599 -2.954 1.00 98.00 85 VAL A O 1
ATOM 640 N N . ARG A 1 86 ? -8.970 -0.376 -3.170 1.00 97.88 86 ARG A N 1
ATOM 641 C CA . ARG A 1 86 ? -9.153 -0.377 -4.620 1.00 97.88 86 ARG A CA 1
ATOM 642 C C . ARG A 1 86 ? -7.901 0.203 -5.255 1.00 97.88 86 ARG A C 1
ATOM 644 O O . ARG A 1 86 ? -7.542 1.332 -4.944 1.00 97.88 86 ARG A O 1
ATOM 651 N N . ILE A 1 87 ? -7.251 -0.562 -6.116 1.00 98.25 87 ILE A N 1
ATOM 652 C CA . ILE A 1 87 ? -6.100 -0.142 -6.908 1.00 98.25 87 ILE A CA 1
ATOM 653 C C . ILE A 1 87 ? -6.645 0.629 -8.112 1.00 98.25 87 ILE A C 1
ATOM 655 O O . ILE A 1 87 ? -7.332 0.079 -8.966 1.00 98.25 87 ILE A O 1
ATOM 659 N N . ASP A 1 88 ? -6.395 1.932 -8.143 1.00 97.81 88 ASP A N 1
ATOM 660 C CA . ASP A 1 88 ? -6.848 2.822 -9.210 1.00 97.81 88 ASP A CA 1
ATOM 661 C C . ASP A 1 88 ? -5.904 2.783 -10.420 1.00 97.81 88 ASP A C 1
ATOM 663 O O . ASP A 1 88 ? -6.363 2.855 -11.561 1.00 97.81 88 ASP A O 1
ATOM 667 N N . SER A 1 89 ? -4.591 2.678 -10.187 1.00 98.00 89 SER A N 1
ATOM 668 C CA . SER A 1 89 ? -3.596 2.506 -11.249 1.00 98.00 89 SER A CA 1
ATOM 669 C C . SER A 1 89 ? -2.307 1.854 -10.749 1.00 98.00 89 SER A C 1
ATOM 671 O O . SER A 1 89 ? -1.962 1.927 -9.567 1.00 98.00 89 SER A O 1
ATOM 673 N N . LEU A 1 90 ? -1.595 1.236 -11.691 1.00 98.12 90 LEU A N 1
ATOM 674 C CA . LEU A 1 90 ? -0.254 0.686 -11.533 1.00 98.12 90 LEU A CA 1
ATOM 675 C C . LEU A 1 90 ? 0.604 1.199 -12.681 1.00 98.12 90 LEU A C 1
ATOM 677 O O . LEU A 1 90 ? 0.224 1.068 -13.847 1.00 98.12 90 LEU A O 1
ATOM 681 N N . GLU A 1 91 ? 1.750 1.773 -12.352 1.00 97.75 91 GLU A N 1
ATOM 682 C CA . GLU A 1 91 ? 2.680 2.331 -13.327 1.00 97.75 91 GLU A CA 1
ATOM 683 C C . GLU A 1 91 ? 4.078 1.799 -13.035 1.00 97.75 91 GLU A C 1
ATOM 685 O O . GLU A 1 91 ? 4.510 1.782 -11.883 1.00 97.75 91 GLU A O 1
ATOM 690 N N . VAL A 1 92 ? 4.775 1.365 -14.084 1.00 96.94 92 VAL A N 1
ATOM 691 C CA . VAL A 1 92 ? 6.177 0.957 -14.013 1.00 96.94 92 VAL A CA 1
ATOM 692 C C . VAL A 1 92 ? 6.974 1.806 -14.990 1.00 96.94 92 VAL A C 1
ATOM 694 O O . VAL A 1 92 ? 6.707 1.809 -16.192 1.00 96.94 92 VAL A O 1
ATOM 697 N N . GLU A 1 93 ? 7.952 2.531 -14.462 1.00 94.31 93 GLU A N 1
ATOM 698 C CA . GLU A 1 93 ? 8.840 3.414 -15.205 1.00 94.31 93 GLU A CA 1
ATOM 699 C C . GLU A 1 93 ? 10.265 2.864 -15.128 1.00 94.31 93 GLU A C 1
ATOM 701 O O . GLU A 1 93 ? 10.884 2.838 -14.065 1.00 94.31 93 GLU A O 1
ATOM 706 N N . SER A 1 94 ? 10.811 2.425 -16.262 1.00 87.44 94 SER A N 1
ATOM 707 C CA . SER A 1 94 ? 12.240 2.129 -16.358 1.00 87.44 94 SER A CA 1
ATOM 708 C C . SER A 1 94 ? 13.010 3.445 -16.399 1.00 87.44 94 SER A C 1
ATOM 710 O O . SER A 1 94 ? 12.766 4.274 -17.278 1.00 87.44 94 SER A O 1
ATOM 712 N N . GLY A 1 95 ? 13.929 3.656 -15.459 1.00 72.88 95 GLY A N 1
ATOM 713 C CA . GLY A 1 95 ? 14.771 4.844 -15.481 1.00 72.88 95 GLY A CA 1
ATOM 714 C C . GLY A 1 95 ? 15.658 4.912 -16.736 1.00 72.88 95 GLY A C 1
ATOM 715 O O . GLY A 1 95 ? 16.008 3.897 -17.339 1.00 72.88 95 GLY A O 1
ATOM 716 N N . GLU A 1 96 ? 16.041 6.125 -17.139 1.00 70.69 96 GLU A N 1
ATOM 717 C CA . GLU A 1 96 ? 16.919 6.342 -18.293 1.00 70.69 96 GLU A CA 1
ATOM 718 C C . GLU A 1 96 ? 18.396 6.418 -17.865 1.00 70.69 96 GLU A C 1
ATOM 720 O O . GLU A 1 96 ? 18.779 7.261 -17.054 1.00 70.69 96 GLU A O 1
ATOM 725 N N . GLY A 1 97 ? 19.251 5.573 -18.452 1.00 67.69 97 GLY A N 1
ATOM 726 C CA . GLY A 1 97 ? 20.708 5.605 -18.256 1.00 67.69 97 GLY A CA 1
ATOM 727 C C . GLY A 1 97 ? 21.282 4.394 -17.513 1.00 67.69 97 GLY A C 1
ATOM 728 O O . GLY A 1 97 ? 20.567 3.486 -17.104 1.00 67.69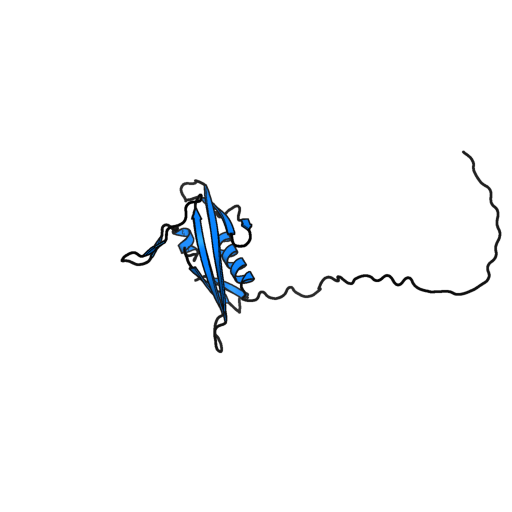 97 GLY A O 1
ATOM 729 N N . GLN A 1 98 ? 22.611 4.350 -17.370 1.00 60.41 98 GLN A N 1
ATOM 730 C CA . GLN A 1 98 ? 23.283 3.273 -16.632 1.00 60.41 98 GLN A CA 1
ATOM 731 C C . GLN A 1 98 ? 23.050 3.437 -15.125 1.00 60.41 98 GLN A C 1
ATOM 733 O O . GLN A 1 98 ? 23.365 4.489 -14.571 1.00 60.41 98 GLN A O 1
ATOM 738 N N . GLY A 1 99 ? 22.532 2.390 -14.476 1.00 68.50 99 GLY A N 1
ATOM 739 C CA . GLY A 1 99 ? 22.220 2.388 -13.042 1.00 68.50 99 GLY A CA 1
ATOM 740 C C . GLY A 1 99 ? 20.895 3.064 -12.682 1.00 68.50 99 GLY A C 1
ATOM 741 O O . GLY A 1 99 ? 20.669 3.371 -11.514 1.00 68.50 99 GLY A O 1
ATOM 742 N N . ALA A 1 100 ? 20.038 3.336 -13.668 1.00 78.31 100 ALA A N 1
ATOM 743 C CA . ALA A 1 100 ? 18.722 3.894 -13.418 1.00 78.31 100 ALA A CA 1
ATOM 744 C C . ALA A 1 100 ? 17.786 2.803 -12.868 1.00 78.31 100 ALA A C 1
ATOM 746 O O . ALA A 1 100 ? 17.631 1.749 -13.478 1.00 78.31 100 ALA A O 1
ATOM 747 N N . GLN A 1 101 ? 17.190 3.051 -11.701 1.00 87.31 101 GLN A N 1
ATOM 748 C CA . GLN A 1 101 ? 16.291 2.098 -11.049 1.00 87.31 101 GLN A CA 1
ATOM 749 C C . GLN A 1 101 ? 14.941 2.043 -11.767 1.00 87.31 101 GLN A C 1
ATOM 751 O O . GLN A 1 101 ? 14.486 3.040 -12.337 1.00 87.31 101 GLN A O 1
ATOM 756 N N . VAL A 1 102 ? 14.287 0.883 -11.715 1.00 94.50 102 VAL A N 1
ATOM 757 C CA . VAL A 1 102 ? 12.896 0.762 -12.154 1.00 94.50 102 VAL A CA 1
ATOM 758 C C . VAL A 1 102 ? 11.987 1.206 -11.013 1.00 94.50 102 VAL A C 1
ATOM 760 O O . VAL A 1 102 ? 12.103 0.716 -9.890 1.00 94.50 102 VAL A O 1
ATOM 763 N N . LEU A 1 103 ? 11.102 2.156 -11.301 1.00 95.19 103 LEU A N 1
ATOM 764 C CA . LEU A 1 103 ? 10.168 2.736 -10.348 1.00 95.19 103 LEU A CA 1
ATOM 765 C C . LEU A 1 103 ? 8.767 2.167 -10.569 1.00 95.19 103 LEU A C 1
ATOM 767 O O . LEU A 1 103 ? 8.253 2.190 -11.683 1.00 95.19 103 LEU A O 1
ATOM 771 N N . GLY A 1 104 ? 8.137 1.719 -9.492 1.00 96.81 104 GLY A N 1
ATOM 772 C CA . GLY A 1 104 ? 6.734 1.347 -9.431 1.00 96.81 104 GLY A CA 1
ATOM 773 C C . GLY A 1 104 ? 5.924 2.416 -8.704 1.00 96.81 104 GLY A C 1
ATOM 774 O O . GLY A 1 104 ? 6.346 2.920 -7.661 1.00 96.81 104 GLY A O 1
ATOM 775 N N . ARG A 1 105 ? 4.743 2.746 -9.229 1.00 97.50 105 ARG A N 1
ATOM 776 C CA . ARG A 1 105 ? 3.745 3.579 -8.545 1.00 97.50 105 ARG A CA 1
ATOM 777 C C . ARG A 1 105 ? 2.413 2.854 -8.471 1.00 97.50 105 ARG A C 1
ATOM 779 O O . ARG A 1 105 ? 1.941 2.304 -9.467 1.00 97.50 105 ARG A O 1
ATOM 786 N N . VAL A 1 106 ? 1.796 2.898 -7.296 1.00 98.00 106 VAL A N 1
ATOM 787 C CA . VAL A 1 106 ? 0.471 2.330 -7.038 1.00 98.00 106 VAL A CA 1
ATOM 788 C C . VAL A 1 106 ? -0.439 3.427 -6.526 1.00 98.00 106 VAL A C 1
ATOM 790 O O . VAL A 1 106 ? -0.232 3.938 -5.426 1.00 98.00 106 VAL A O 1
ATOM 793 N N . ARG A 1 107 ? -1.479 3.767 -7.287 1.00 97.56 107 ARG A N 1
ATOM 794 C CA . ARG A 1 107 ? -2.545 4.648 -6.800 1.00 97.56 107 ARG A CA 1
ATOM 795 C C . ARG A 1 107 ? -3.669 3.798 -6.249 1.00 97.56 107 ARG A C 1
ATOM 797 O O . ARG A 1 107 ? -4.094 2.845 -6.899 1.00 97.56 107 ARG A O 1
ATOM 804 N N . SER A 1 108 ? -4.135 4.120 -5.050 1.00 96.44 108 SER A N 1
ATOM 805 C CA . SER A 1 108 ? -5.166 3.331 -4.382 1.00 96.44 108 SER A CA 1
ATOM 806 C C . SER A 1 108 ? -6.119 4.189 -3.563 1.00 96.44 108 SER A C 1
ATOM 808 O O . SER A 1 108 ? -5.782 5.293 -3.141 1.00 96.44 108 SER A O 1
ATOM 810 N N . ALA A 1 109 ? -7.312 3.651 -3.331 1.00 96.06 109 ALA A N 1
ATOM 811 C CA . ALA A 1 109 ? -8.328 4.218 -2.463 1.00 96.06 109 ALA A CA 1
ATOM 812 C C . ALA A 1 109 ? -8.694 3.216 -1.366 1.00 96.06 109 ALA A C 1
ATOM 814 O O . ALA A 1 109 ? -8.970 2.046 -1.640 1.00 96.06 109 ALA A O 1
ATOM 815 N N . TRP A 1 110 ? -8.742 3.700 -0.129 1.00 97.06 110 TRP A N 1
ATOM 816 C CA . TRP A 1 110 ? -8.930 2.880 1.064 1.00 97.06 110 TRP A CA 1
ATOM 817 C C . TRP A 1 110 ? -10.297 3.117 1.697 1.00 97.06 110 TRP A C 1
ATOM 819 O O . TRP A 1 110 ? -10.834 4.227 1.667 1.00 97.06 110 TRP A O 1
ATOM 829 N N . SER A 1 111 ? -10.861 2.079 2.307 1.00 97.06 111 SER A N 1
ATOM 830 C CA . SER A 1 111 ? -12.070 2.182 3.122 1.00 97.06 111 SER A CA 1
ATOM 831 C C . SER A 1 111 ? -12.076 1.167 4.261 1.00 97.06 111 SER A C 1
ATOM 833 O O . SER A 1 111 ? -11.542 0.068 4.116 1.00 97.06 111 SER A O 1
ATOM 835 N N . ALA A 1 112 ? -12.703 1.549 5.373 1.00 96.38 112 ALA A N 1
ATOM 836 C CA . ALA A 1 112 ? -12.869 0.751 6.583 1.00 96.38 112 ALA A CA 1
ATOM 837 C C . ALA A 1 112 ? -14.362 0.657 6.930 1.00 96.38 112 ALA A C 1
ATOM 839 O O . ALA A 1 112 ? -15.037 1.684 7.048 1.00 96.38 112 ALA A O 1
ATOM 840 N N . ASN A 1 113 ? -14.907 -0.555 7.051 1.00 96.62 113 ASN A N 1
ATOM 841 C CA . ASN A 1 113 ? -16.341 -0.823 7.226 1.00 96.62 113 ASN A CA 1
ATOM 842 C C . ASN A 1 113 ? -17.208 -0.055 6.207 1.00 96.62 113 ASN A C 1
ATOM 844 O O . ASN A 1 113 ? -18.211 0.578 6.544 1.00 96.62 113 ASN A O 1
ATOM 848 N N . GLY A 1 114 ? -16.757 -0.032 4.947 1.00 96.44 114 GLY A N 1
ATOM 849 C CA . GLY A 1 114 ? -17.413 0.677 3.844 1.00 96.44 114 GLY A CA 1
ATOM 850 C C . GLY A 1 114 ? -17.309 2.208 3.890 1.00 96.44 114 GLY A C 1
ATOM 851 O O . GLY A 1 114 ? -17.851 2.877 3.010 1.00 96.44 114 GLY A O 1
ATOM 852 N N . ARG A 1 115 ? -16.617 2.787 4.878 1.00 96.56 115 ARG A N 1
ATOM 853 C CA . ARG A 1 115 ? -16.374 4.232 4.970 1.00 96.56 115 ARG A CA 1
ATOM 854 C C . ARG A 1 115 ? -15.039 4.577 4.304 1.00 96.56 115 ARG A C 1
ATOM 856 O O . ARG A 1 115 ? -14.023 4.032 4.732 1.00 96.56 115 ARG A O 1
ATOM 863 N N . PRO A 1 116 ? -15.009 5.457 3.288 1.00 96.12 116 PRO A N 1
ATOM 864 C CA . PRO A 1 116 ? -13.759 5.884 2.668 1.00 96.12 116 PRO A CA 1
ATOM 865 C C . PRO A 1 116 ? -12.822 6.556 3.673 1.00 96.12 116 PRO A C 1
ATOM 867 O O . PRO A 1 116 ? -13.280 7.344 4.502 1.00 96.12 116 PRO A O 1
ATOM 870 N N . ILE A 1 117 ? -11.528 6.269 3.546 1.00 94.75 117 ILE A N 1
ATOM 871 C CA . ILE A 1 117 ? -10.458 7.020 4.200 1.00 94.75 117 ILE A CA 1
ATOM 872 C C . ILE A 1 117 ? -10.405 8.409 3.566 1.00 94.75 117 ILE A C 1
ATOM 874 O O . ILE A 1 117 ? -10.365 8.575 2.343 1.00 94.75 117 ILE A O 1
ATOM 878 N N . THR A 1 118 ? -10.447 9.423 4.411 1.00 92.38 118 THR A N 1
ATOM 879 C CA . THR A 1 118 ? -10.400 10.825 4.039 1.00 92.38 118 THR A CA 1
ATOM 880 C C . THR A 1 118 ? -8.950 11.272 3.896 1.00 92.38 118 THR A C 1
ATOM 882 O O . THR A 1 118 ? -8.109 11.028 4.762 1.00 92.38 118 THR A O 1
ATOM 885 N N . VAL A 1 119 ? -8.667 12.005 2.820 1.00 88.69 119 VAL A N 1
ATOM 886 C CA . VAL A 1 119 ? -7.408 12.726 2.616 1.00 88.69 119 VAL A CA 1
ATOM 887 C C . VAL A 1 119 ? -7.739 14.178 2.298 1.00 88.69 119 VAL A C 1
ATOM 889 O O . VAL A 1 119 ? -8.501 14.462 1.374 1.00 88.69 119 VAL A O 1
ATOM 892 N N . GLN A 1 120 ? -7.194 15.111 3.073 1.00 87.81 120 GLN A N 1
ATOM 893 C CA . GLN A 1 120 ? -7.433 16.546 2.932 1.00 87.81 120 GLN A CA 1
ATOM 894 C C . GLN A 1 120 ? -6.114 17.313 2.903 1.00 87.81 120 GLN A C 1
ATOM 896 O O . GLN A 1 120 ? -5.143 16.946 3.558 1.00 87.81 120 GLN A O 1
ATOM 901 N N . GLN A 1 121 ? -6.087 18.413 2.154 1.00 86.69 121 GLN A N 1
ATOM 902 C CA . GLN A 1 121 ? -4.989 19.376 2.196 1.00 86.69 121 GLN A CA 1
ATOM 903 C C . GLN A 1 121 ? -5.238 20.358 3.342 1.00 86.69 121 GLN A C 1
ATOM 905 O O . GLN A 1 121 ? -6.229 21.091 3.331 1.00 86.69 121 GLN A O 1
ATOM 910 N N . GLY A 1 122 ? -4.352 20.357 4.333 1.00 84.50 122 GLY A N 1
ATOM 911 C CA . GLY A 1 122 ? -4.365 21.285 5.455 1.00 84.50 122 GLY A CA 1
ATOM 912 C C . GLY A 1 122 ? -3.185 22.265 5.420 1.00 84.50 122 GLY A C 1
ATOM 913 O O . GLY A 1 122 ? -2.250 22.102 4.637 1.00 84.50 122 GLY A O 1
ATOM 914 N N . PRO A 1 123 ? -3.168 23.274 6.311 1.00 81.38 123 PRO A N 1
ATOM 915 C CA . PRO A 1 123 ? -2.077 24.253 6.394 1.00 81.38 123 PRO A CA 1
ATOM 916 C C . PRO A 1 123 ? -0.705 23.644 6.724 1.00 81.38 123 PRO A C 1
ATOM 918 O O . PRO A 1 123 ? 0.318 24.265 6.456 1.00 81.38 123 PRO A O 1
ATOM 921 N N . ALA A 1 124 ? -0.689 22.450 7.324 1.00 83.25 124 ALA A N 1
ATOM 922 C CA . ALA A 1 124 ? 0.512 21.714 7.717 1.00 83.25 124 ALA A CA 1
ATOM 923 C C . ALA A 1 124 ? 0.848 20.544 6.767 1.00 83.25 124 ALA A C 1
ATOM 925 O O . ALA A 1 124 ? 1.714 19.736 7.088 1.00 83.25 124 ALA A O 1
ATOM 926 N N . GLY A 1 125 ? 0.168 20.443 5.618 1.00 84.38 125 GLY A N 1
ATOM 927 C CA . GLY A 1 125 ? 0.320 19.343 4.664 1.00 84.38 125 GLY A CA 1
ATOM 928 C C . GLY A 1 125 ? -0.903 18.427 4.604 1.00 84.38 125 GLY A C 1
ATOM 929 O O . GLY A 1 125 ? -2.023 18.839 4.912 1.00 84.38 125 GLY A O 1
ATOM 930 N N . LEU A 1 126 ? -0.683 17.186 4.166 1.00 84.38 126 LEU A N 1
ATOM 931 C CA . LEU A 1 126 ? -1.726 16.169 4.048 1.00 84.38 126 LEU A CA 1
ATOM 932 C C . LEU A 1 126 ? -2.247 15.762 5.431 1.00 84.38 126 LEU A C 1
ATOM 934 O O . LEU A 1 126 ? -1.481 15.391 6.315 1.00 84.38 126 LEU A O 1
ATOM 938 N N . VAL A 1 127 ? -3.566 15.807 5.593 1.00 89.00 127 VAL A N 1
ATOM 939 C CA . VAL A 1 127 ? -4.285 15.291 6.758 1.00 89.00 127 VAL A CA 1
ATOM 940 C C . VAL A 1 127 ? -5.083 14.085 6.296 1.00 89.00 127 VAL A C 1
ATOM 942 O O . VAL A 1 127 ? -5.873 14.190 5.358 1.00 89.00 127 VAL A O 1
ATOM 945 N N . THR A 1 128 ? -4.881 12.943 6.944 1.00 91.50 128 THR A N 1
ATOM 946 C CA . THR A 1 128 ? -5.611 11.714 6.639 1.00 91.50 128 THR A CA 1
ATOM 947 C C . THR A 1 128 ? -6.112 11.049 7.911 1.00 91.50 128 THR A C 1
ATOM 949 O O . THR A 1 128 ? -5.488 11.171 8.963 1.00 91.50 128 THR A O 1
ATOM 952 N N . ASP A 1 129 ? -7.255 10.374 7.815 1.00 92.25 129 ASP A N 1
ATOM 953 C CA . ASP A 1 129 ? -7.755 9.464 8.851 1.00 92.25 129 ASP A CA 1
ATOM 954 C C . ASP A 1 129 ? -7.229 8.025 8.663 1.00 92.25 129 ASP A C 1
ATOM 956 O O . ASP A 1 129 ? -7.661 7.118 9.376 1.00 92.25 129 ASP A O 1
ATOM 960 N N . MET A 1 130 ? -6.274 7.815 7.744 1.00 92.50 130 MET A N 1
ATOM 961 C CA . MET A 1 130 ? -5.556 6.552 7.611 1.00 92.50 130 MET A CA 1
ATOM 962 C C . MET A 1 130 ? -4.842 6.222 8.931 1.00 92.50 130 MET A C 1
ATOM 964 O O . MET A 1 130 ? -4.066 7.041 9.432 1.00 92.50 130 MET A O 1
ATOM 968 N N . PRO A 1 131 ? -5.079 5.035 9.511 1.00 92.06 131 PRO A N 1
ATOM 969 C CA . PRO A 1 131 ? -4.418 4.635 10.740 1.00 92.06 131 PRO A CA 1
ATOM 970 C C . PRO A 1 131 ? -2.896 4.583 10.624 1.00 92.06 131 PRO A C 1
ATOM 972 O O . PRO A 1 131 ? -2.350 4.149 9.611 1.00 92.06 131 PRO A O 1
ATOM 975 N N . GLN A 1 132 ? -2.222 4.914 11.726 1.00 90.62 132 GLN A N 1
ATOM 976 C CA . GLN A 1 132 ? -0.762 4.956 11.785 1.00 90.62 132 GLN A CA 1
ATOM 977 C C . GLN A 1 132 ? -0.099 3.629 11.393 1.00 90.62 132 GLN A C 1
ATOM 979 O O . GLN A 1 132 ? 0.939 3.645 10.756 1.00 90.62 132 GLN A O 1
ATOM 984 N N . TRP A 1 133 ? -0.710 2.482 11.697 1.00 91.06 133 TRP A N 1
ATOM 985 C CA . TRP A 1 133 ? -0.134 1.175 11.361 1.00 91.06 133 TRP A CA 1
ATOM 986 C C . TRP A 1 133 ? -0.061 0.896 9.850 1.00 91.06 133 TRP A C 1
ATOM 988 O O . TRP A 1 133 ? 0.776 0.102 9.438 1.00 91.06 133 TRP A O 1
ATOM 998 N N . LEU A 1 134 ? -0.902 1.535 9.023 1.00 92.31 134 LEU A N 1
ATOM 999 C CA . LEU A 1 134 ? -0.760 1.477 7.560 1.00 92.31 134 LEU A CA 1
ATOM 1000 C C . LEU A 1 134 ? 0.425 2.332 7.111 1.00 92.31 134 LEU A C 1
ATOM 1002 O O . LEU A 1 134 ? 1.236 1.888 6.305 1.00 92.31 134 LEU A O 1
ATOM 1006 N N . LEU A 1 135 ? 0.548 3.529 7.687 1.00 91.56 135 LEU A N 1
ATOM 1007 C CA . LEU A 1 135 ? 1.645 4.452 7.397 1.00 91.56 135 LEU A CA 1
ATOM 1008 C C . LEU A 1 135 ? 3.000 3.858 7.811 1.00 91.56 135 LEU A C 1
ATOM 1010 O O . LEU A 1 135 ? 3.960 3.918 7.049 1.00 91.56 135 LEU A O 1
ATOM 1014 N N . ASP A 1 136 ? 3.065 3.226 8.983 1.00 90.12 136 ASP A N 1
ATOM 1015 C CA . ASP A 1 136 ? 4.262 2.545 9.490 1.00 90.12 136 ASP A CA 1
ATOM 1016 C C . ASP A 1 136 ? 4.635 1.315 8.643 1.00 90.12 136 ASP A C 1
ATOM 1018 O O . ASP A 1 136 ? 5.801 0.930 8.601 1.00 90.12 136 ASP A O 1
ATOM 1022 N N . ALA A 1 137 ? 3.667 0.721 7.935 1.00 89.62 137 ALA A N 1
ATOM 1023 C CA . ALA A 1 137 ? 3.896 -0.350 6.968 1.00 89.62 137 ALA A CA 1
ATOM 1024 C C . ALA A 1 137 ? 4.339 0.168 5.584 1.00 89.62 137 ALA A C 1
ATOM 1026 O O . ALA A 1 137 ? 4.412 -0.618 4.641 1.00 89.62 137 ALA A O 1
ATOM 1027 N N . GLY A 1 138 ? 4.612 1.471 5.433 1.00 88.56 138 GLY A N 1
ATOM 1028 C CA . GLY A 1 138 ? 5.011 2.076 4.158 1.00 88.56 138 GLY A CA 1
ATOM 1029 C C . GLY A 1 138 ? 3.864 2.211 3.152 1.00 88.56 138 GLY A C 1
ATOM 1030 O O . GLY A 1 138 ? 4.104 2.374 1.959 1.00 88.56 138 GLY A O 1
ATOM 1031 N N . LEU A 1 139 ? 2.610 2.125 3.610 1.00 93.25 139 LEU A N 1
ATOM 1032 C CA . LEU A 1 139 ? 1.430 2.322 2.773 1.00 93.25 139 LEU A CA 1
ATOM 1033 C C . LEU A 1 139 ? 0.892 3.740 2.942 1.00 93.25 139 LEU A C 1
ATOM 1035 O O . LEU A 1 139 ? 0.916 4.320 4.025 1.00 93.25 139 LEU A O 1
ATOM 1039 N N . ALA A 1 140 ? 0.358 4.291 1.861 1.00 92.12 140 ALA A N 1
ATOM 1040 C CA . ALA A 1 140 ? -0.141 5.654 1.806 1.00 92.12 140 ALA A CA 1
ATOM 1041 C C . ALA A 1 140 ? -1.576 5.696 1.258 1.00 92.12 140 ALA A C 1
ATOM 1043 O O . ALA A 1 140 ? -1.974 4.837 0.465 1.00 92.12 140 ALA A O 1
ATOM 1044 N N . PRO A 1 141 ? -2.373 6.713 1.636 1.00 89.50 141 PRO A N 1
ATOM 1045 C CA . PRO A 1 141 ? -3.8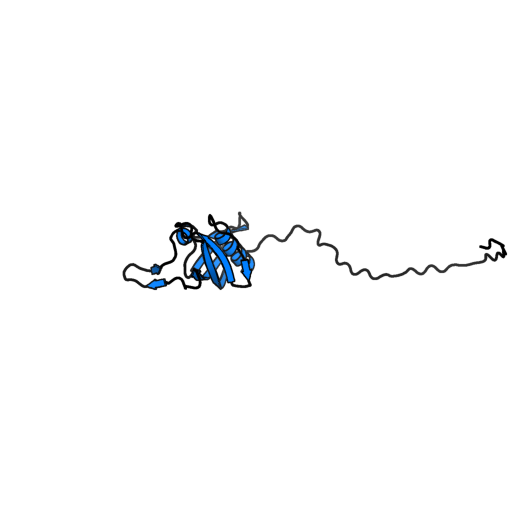08 6.719 1.363 1.00 89.50 141 PRO A CA 1
ATOM 1046 C C . PRO A 1 141 ? -4.183 7.011 -0.091 1.00 89.50 141 PRO A C 1
ATOM 1048 O O . PRO A 1 141 ? -5.331 6.776 -0.456 1.00 89.50 141 PRO A O 1
ATOM 1051 N N . SER A 1 142 ? -3.248 7.518 -0.900 1.00 90.94 142 SER A N 1
ATOM 1052 C CA . SER A 1 142 ? -3.501 7.885 -2.301 1.00 90.94 142 SER A CA 1
ATOM 1053 C C . SER A 1 142 ? -2.505 7.267 -3.276 1.00 90.94 142 SER A C 1
ATOM 1055 O O . SER A 1 142 ? -2.892 6.879 -4.377 1.00 90.94 142 SER A O 1
ATOM 1057 N N . GLU A 1 143 ? -1.221 7.222 -2.918 1.00 94.19 143 GLU A N 1
ATOM 1058 C CA . GLU A 1 143 ? -0.154 6.803 -3.826 1.00 94.19 143 GLU A CA 1
ATOM 1059 C C . GLU A 1 143 ? 1.028 6.224 -3.046 1.00 94.19 143 GLU A C 1
ATOM 1061 O O . GLU A 1 143 ? 1.545 6.888 -2.151 1.00 94.19 143 GLU A O 1
ATOM 1066 N N . CYS A 1 144 ? 1.438 5.004 -3.393 1.00 95.44 144 CYS A N 1
ATOM 1067 C CA . CYS A 1 144 ? 2.609 4.312 -2.851 1.00 95.44 144 CYS A CA 1
ATOM 1068 C C . CYS A 1 144 ? 3.672 4.168 -3.943 1.00 95.44 144 CYS A C 1
ATOM 1070 O O . CYS A 1 144 ? 3.338 4.015 -5.122 1.00 95.44 144 CYS A O 1
ATOM 1072 N N . TRP A 1 145 ? 4.940 4.201 -3.543 1.00 95.06 145 TRP A N 1
ATOM 1073 C CA . TRP A 1 145 ? 6.084 4.128 -4.446 1.00 95.06 145 TRP A CA 1
ATOM 1074 C C . TRP A 1 145 ? 6.948 2.928 -4.059 1.00 95.06 145 TRP A C 1
ATOM 1076 O O . TRP A 1 145 ? 7.108 2.619 -2.878 1.00 95.06 145 TRP A O 1
ATOM 1086 N N . ALA A 1 146 ? 7.504 2.254 -5.059 1.00 95.56 146 ALA A N 1
ATOM 1087 C CA . ALA A 1 146 ? 8.434 1.154 -4.855 1.00 95.56 146 ALA A CA 1
ATOM 1088 C C . ALA A 1 146 ? 9.568 1.216 -5.875 1.00 95.56 146 ALA A C 1
ATOM 1090 O O . ALA A 1 146 ? 9.374 1.649 -7.009 1.00 95.56 146 ALA A O 1
ATOM 1091 N N . LEU A 1 147 ? 10.751 0.760 -5.486 1.00 95.12 147 LEU A N 1
ATOM 1092 C CA . LEU A 1 147 ? 11.902 0.625 -6.375 1.00 95.12 147 LEU A CA 1
ATOM 1093 C C . LEU A 1 147 ? 12.201 -0.852 -6.584 1.00 95.12 147 LEU A C 1
ATOM 1095 O O . LEU A 1 147 ? 12.166 -1.632 -5.635 1.00 95.12 147 LEU A O 1
ATOM 1099 N N . TRP A 1 148 ? 12.490 -1.241 -7.820 1.00 94.88 148 TRP A N 1
ATOM 1100 C CA . TRP A 1 148 ? 12.946 -2.595 -8.099 1.00 94.88 148 TRP A CA 1
ATOM 1101 C C . TRP A 1 148 ? 14.376 -2.788 -7.598 1.00 94.88 148 TRP A C 1
ATOM 1103 O O . TRP A 1 148 ? 15.281 -2.027 -7.954 1.00 94.88 148 TRP A O 1
ATOM 1113 N N . ASP A 1 149 ? 14.568 -3.826 -6.795 1.00 92.81 149 ASP A N 1
ATOM 1114 C CA . ASP A 1 149 ? 15.864 -4.336 -6.382 1.00 92.81 149 ASP A CA 1
ATOM 1115 C C . ASP A 1 149 ? 16.268 -5.475 -7.330 1.00 92.81 149 ASP A C 1
ATOM 1117 O O . ASP A 1 149 ? 15.673 -6.554 -7.321 1.00 92.81 149 ASP A O 1
ATOM 1121 N N . GLU A 1 150 ? 17.277 -5.223 -8.167 1.00 90.31 150 GLU A N 1
ATOM 1122 C CA . GLU A 1 150 ? 17.804 -6.204 -9.124 1.00 90.31 150 GLU A CA 1
ATOM 1123 C C . GLU A 1 150 ? 18.529 -7.376 -8.445 1.00 90.31 150 GLU A C 1
ATOM 1125 O O . GLU A 1 150 ? 18.581 -8.468 -9.005 1.00 90.31 150 GLU A O 1
ATOM 1130 N N . GLU A 1 151 ? 19.088 -7.178 -7.247 1.00 90.12 151 GLU A N 1
ATOM 1131 C CA . GLU A 1 151 ? 19.771 -8.240 -6.503 1.00 90.12 151 GLU A CA 1
ATOM 1132 C C . GLU A 1 151 ? 18.748 -9.168 -5.840 1.00 90.12 151 GLU A C 1
ATOM 1134 O O . GLU A 1 151 ? 18.868 -10.394 -5.914 1.00 90.12 151 GLU A O 1
ATOM 1139 N N . ALA A 1 152 ? 17.713 -8.587 -5.230 1.00 92.31 152 ALA A N 1
ATOM 1140 C CA . ALA A 1 152 ? 16.642 -9.340 -4.585 1.00 92.31 152 ALA A CA 1
ATOM 1141 C C . ALA A 1 152 ? 15.578 -9.859 -5.569 1.00 92.31 152 ALA A C 1
ATOM 1143 O O . ALA A 1 152 ? 14.782 -10.723 -5.195 1.00 92.31 152 ALA A O 1
ATOM 1144 N N . ASN A 1 153 ? 15.552 -9.343 -6.803 1.00 92.50 153 ASN A N 1
ATOM 1145 C CA . ASN A 1 153 ? 14.470 -9.530 -7.773 1.00 92.50 153 ASN A CA 1
ATOM 1146 C C . ASN A 1 153 ? 13.088 -9.259 -7.152 1.00 92.50 153 ASN A C 1
ATOM 1148 O O . ASN A 1 153 ? 12.161 -10.070 -7.260 1.00 92.50 153 ASN A O 1
ATOM 1152 N N . ALA A 1 154 ? 12.975 -8.132 -6.446 1.00 94.69 154 ALA A N 1
ATOM 1153 C CA . ALA A 1 154 ? 11.789 -7.768 -5.681 1.00 94.69 154 ALA A CA 1
ATOM 1154 C C . ALA A 1 154 ? 11.571 -6.251 -5.640 1.00 94.69 154 ALA A C 1
ATOM 1156 O O . ALA A 1 154 ? 12.495 -5.459 -5.800 1.00 94.69 154 ALA A O 1
ATOM 1157 N N . TRP A 1 155 ? 10.332 -5.841 -5.375 1.00 95.81 155 TRP A N 1
ATOM 1158 C CA . TRP A 1 155 ? 9.992 -4.444 -5.123 1.00 95.81 155 TRP A CA 1
ATOM 1159 C C . TRP A 1 155 ? 10.281 -4.070 -3.664 1.00 95.81 155 TRP A C 1
ATOM 1161 O O . TRP A 1 155 ? 9.8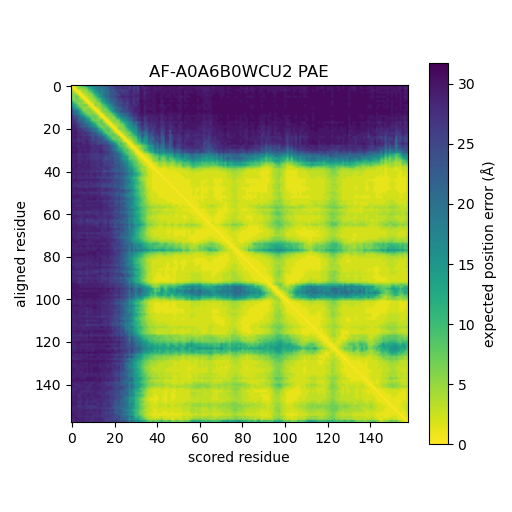00 -4.731 -2.743 1.00 95.81 155 TRP A O 1
ATOM 1171 N N . GLY A 1 156 ? 11.039 -2.994 -3.459 1.00 93.56 156 GLY A N 1
ATOM 1172 C CA . GLY A 1 156 ? 11.268 -2.360 -2.162 1.00 93.56 156 GLY A CA 1
ATOM 1173 C C . GLY A 1 156 ? 10.385 -1.125 -1.986 1.00 93.56 156 GLY A C 1
ATOM 1174 O O . GLY A 1 156 ? 10.489 -0.179 -2.766 1.00 93.56 156 GLY A O 1
ATOM 1175 N N . TRP A 1 157 ? 9.526 -1.137 -0.967 1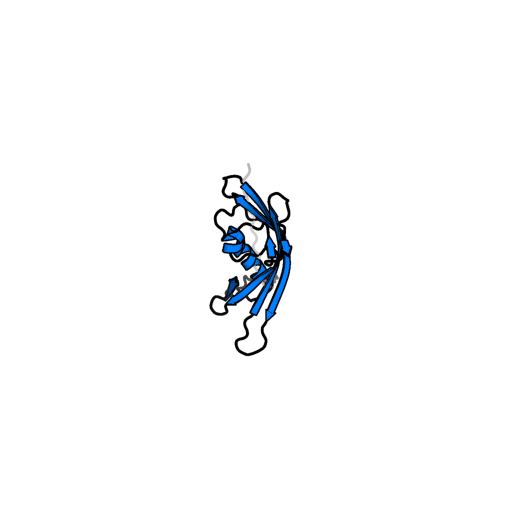.00 92.38 157 TRP A N 1
ATOM 1176 C CA . TRP A 1 157 ? 8.582 -0.056 -0.651 1.00 92.38 157 TRP A CA 1
ATOM 1177 C C . TRP A 1 157 ? 9.252 1.084 0.127 1.00 92.38 157 TRP A C 1
ATOM 1179 O O . TRP A 1 157 ? 10.111 0.831 0.976 1.00 92.38 157 TRP A O 1
ATOM 1189 N N . THR A 1 158 ? 8.859 2.330 -0.164 1.00 77.75 158 THR A N 1
ATOM 1190 C CA . THR A 1 158 ? 9.410 3.557 0.442 1.00 77.75 158 THR A CA 1
ATOM 1191 C C . THR A 1 158 ? 8.343 4.575 0.816 1.00 77.75 158 THR A C 1
ATOM 1193 O O . THR A 1 158 ? 7.244 4.553 0.220 1.00 77.75 158 THR A O 1
#

pLDDT: mean 82.89, std 18.94, range [37.09, 98.44]

Sequence (158 aa):
MTRIVEASRSRRLGDLLHLALVGALAACGPSDGPPPEPQPDVDTLRASFIAQIESIDLVAGLETDGDEVRFVRPDGSGEDVEWRVRIDSLEVESGEGQGAQVLGRVRSAWSANGRPITVQQGPAGLVTDMPQWLLDAGLAPSECWALWDEEANAWGWT

Radius of gyration: 30.94 Å; Cα contacts (8 Å, |Δi|>4): 224; chains: 1; bounding box: 48×103×66 Å

Solvent-accessible surface area (backbone atoms only — not comparable to full-atom values): 10018 Å² total; per-residue (Å²): 142,88,79,90,83,89,85,90,80,89,79,89,79,86,74,91,80,90,78,82,85,82,74,86,74,81,82,82,66,79,79,90,61,81,79,81,78,76,60,96,40,61,66,53,51,50,52,47,54,51,49,54,56,62,70,40,88,69,52,40,77,75,46,78,58,92,51,34,41,36,31,34,34,57,78,81,84,73,52,78,33,46,35,40,38,37,54,76,46,71,48,67,45,76,43,84,67,92,89,42,56,37,37,38,39,39,30,35,46,43,25,51,71,85,41,70,56,52,78,43,87,48,99,89,42,83,44,60,73,65,55,65,72,46,48,76,66,46,45,54,76,52,59,33,44,29,38,51,35,82,89,76,58,41,75,46,74,89

Nearest PDB structures (foldseek):
  3put-assembly1_A  TM=2.971E-01  e=5.459E-01  Rhizobium etli CFN 42
  4w78-assembly1_A  TM=3.223E-01  e=2.307E+00  Mycobacterium tuberculosis CCDC5180